Protein AF-A0A563EGR3-F1 (afdb_monomer)

Secondary structure (DSSP, 8-state):
-EEEE----SS-S--GGGTTSSHHHHHHHHHHHHHHHTT-SEEEE---TT-HHHHHHHHHTT-------------

Organism: NCBI:txid2591470

Radius of gyration: 13.6 Å; Cα contacts (8 Å, |Δi|>4): 45; chains: 1; bounding box: 42×23×33 Å

Sequence (75 aa):
MELTIRRATREDLVHRDHRDQGVGRQLVARAIEEAKARRAGIVRLTS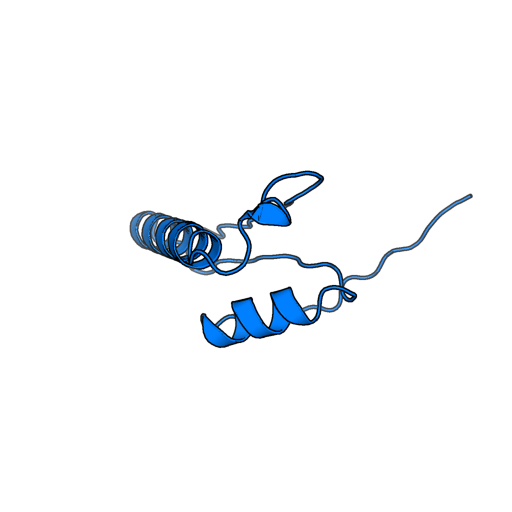HTSRENAHRFYERLGFTAEHIGMKLELA

pLDDT: mean 70.68, std 16.67, range [29.28, 88.12]

Mean predicted aligned error: 9.1 Å

Structure (mmCIF, N/CA/C/O backbone):
data_AF-A0A563EGR3-F1
#
_entry.id   AF-A0A563EGR3-F1
#
loop_
_atom_site.group_PDB
_atom_site.id
_atom_site.type_symbol
_atom_site.label_atom_id
_atom_site.label_alt_id
_atom_site.label_comp_id
_atom_site.label_asym_id
_atom_site.label_entity_id
_atom_site.label_seq_id
_atom_site.pdbx_PDB_ins_code
_atom_site.Cartn_x
_atom_site.Cartn_y
_atom_site.Cartn_z
_atom_site.occupancy
_atom_site.B_iso_or_equiv
_atom_site.auth_seq_id
_atom_site.auth_comp_id
_atom_site.auth_asym_id
_atom_site.auth_atom_id
_atom_site.pdbx_PDB_model_num
ATOM 1 N N . MET A 1 1 ? -1.925 -0.484 18.881 1.00 47.09 1 MET A N 1
ATOM 2 C CA . MET A 1 1 ? -1.404 -1.663 18.158 1.00 47.09 1 MET A CA 1
ATOM 3 C C . MET A 1 1 ? -1.293 -1.293 16.684 1.00 47.09 1 MET A C 1
ATOM 5 O O . MET A 1 1 ? -2.287 -0.856 16.116 1.00 47.09 1 MET A O 1
ATOM 9 N N . GLU A 1 2 ? -0.092 -1.346 16.107 1.00 43.31 2 GLU A N 1
ATOM 10 C CA . GLU A 1 2 ? 0.156 -1.065 14.684 1.00 43.31 2 GLU A CA 1
ATOM 11 C C . GLU A 1 2 ? 0.182 -2.398 13.930 1.00 43.31 2 GLU A C 1
ATOM 13 O O . GLU A 1 2 ? 0.894 -3.317 14.336 1.00 43.31 2 GLU A O 1
ATOM 18 N N . LEU A 1 3 ? -0.597 -2.517 12.853 1.00 48.16 3 LEU A N 1
ATOM 19 C CA . LEU A 1 3 ? -0.495 -3.649 11.937 1.00 48.16 3 LEU A CA 1
ATOM 20 C C . LEU A 1 3 ? 0.376 -3.213 10.762 1.00 48.16 3 LEU A C 1
ATOM 22 O O . LEU A 1 3 ? -0.071 -2.567 9.814 1.00 48.16 3 LEU A O 1
ATOM 26 N N . THR A 1 4 ? 1.665 -3.520 10.871 1.00 48.97 4 THR A N 1
ATOM 27 C CA . THR A 1 4 ? 2.630 -3.255 9.810 1.00 48.97 4 THR A CA 1
ATOM 28 C C . THR A 1 4 ? 2.664 -4.451 8.855 1.00 4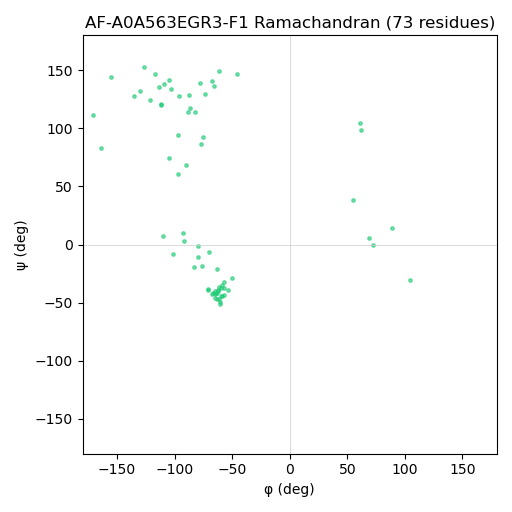8.97 4 THR A C 1
ATOM 30 O O . THR A 1 4 ? 3.128 -5.532 9.223 1.00 48.97 4 THR A O 1
ATOM 33 N N . ILE A 1 5 ? 2.241 -4.268 7.605 1.00 56.88 5 ILE A N 1
ATOM 34 C CA . ILE A 1 5 ? 2.475 -5.245 6.535 1.00 56.88 5 ILE A CA 1
ATOM 35 C C . ILE A 1 5 ? 3.940 -5.071 6.105 1.00 56.88 5 ILE A C 1
ATOM 37 O O . ILE A 1 5 ? 4.261 -4.247 5.253 1.00 56.88 5 ILE A O 1
ATOM 41 N N . ARG A 1 6 ? 4.866 -5.758 6.793 1.00 43.06 6 ARG A N 1
ATOM 42 C CA . ARG A 1 6 ? 6.309 -5.425 6.758 1.00 43.06 6 ARG A CA 1
ATOM 43 C C . ARG A 1 6 ? 7.067 -5.844 5.508 1.00 43.06 6 ARG A C 1
ATOM 45 O O . ARG A 1 6 ? 8.160 -5.327 5.296 1.00 43.06 6 ARG A O 1
ATOM 52 N N . ARG A 1 7 ? 6.565 -6.766 4.691 1.00 37.78 7 ARG A N 1
ATOM 53 C CA . ARG A 1 7 ? 7.307 -7.216 3.508 1.00 37.78 7 ARG A CA 1
ATOM 54 C C . ARG A 1 7 ? 6.439 -8.102 2.623 1.00 37.78 7 ARG A C 1
ATOM 56 O O . ARG A 1 7 ? 6.170 -9.237 2.983 1.00 37.78 7 ARG A O 1
ATOM 63 N N . ALA A 1 8 ? 6.082 -7.613 1.440 1.00 39.50 8 ALA A N 1
ATOM 64 C CA . ALA A 1 8 ? 5.809 -8.474 0.290 1.00 39.50 8 ALA A CA 1
ATOM 65 C C . ALA A 1 8 ? 7.137 -8.666 -0.462 1.00 39.50 8 ALA A C 1
ATOM 67 O O . ALA A 1 8 ? 7.381 -8.078 -1.519 1.00 39.50 8 ALA A O 1
ATOM 68 N N . THR A 1 9 ? 8.080 -9.384 0.153 1.00 29.28 9 THR A N 1
ATOM 69 C CA . THR A 1 9 ? 9.303 -9.797 -0.540 1.00 29.28 9 THR A CA 1
ATOM 70 C C . THR A 1 9 ? 9.002 -11.035 -1.350 1.00 29.28 9 THR A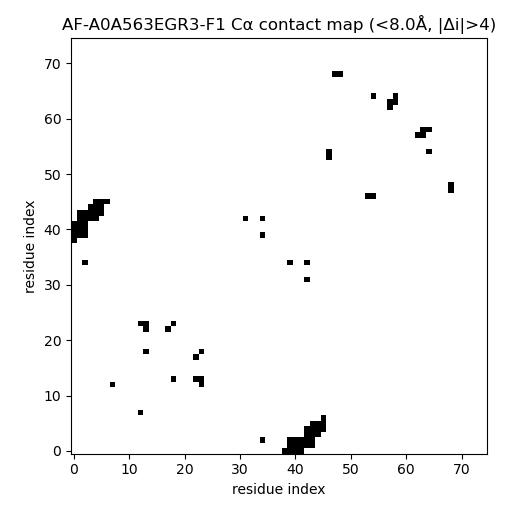 C 1
ATOM 72 O O . THR A 1 9 ? 8.800 -12.078 -0.754 1.00 29.28 9 THR A O 1
ATOM 75 N N . ARG A 1 10 ? 9.075 -10.877 -2.678 1.00 33.97 10 ARG A N 1
ATOM 76 C CA . ARG A 1 10 ? 9.151 -11.952 -3.677 1.00 33.97 10 ARG A CA 1
ATOM 77 C C . ARG A 1 10 ? 7.897 -12.848 -3.639 1.00 33.97 10 ARG A C 1
ATOM 79 O O . ARG A 1 10 ? 7.799 -13.722 -2.808 1.00 33.97 10 ARG A O 1
ATOM 86 N N . GLU A 1 11 ? 6.962 -12.574 -4.556 1.00 35.66 11 GLU A N 1
ATOM 87 C CA . GLU A 1 11 ? 5.780 -13.392 -4.939 1.00 35.66 11 GLU A CA 1
ATOM 88 C C . GLU A 1 11 ? 4.389 -12.954 -4.431 1.00 35.66 11 GLU A C 1
ATOM 90 O O . GLU A 1 11 ? 3.440 -13.037 -5.208 1.00 35.66 11 GLU A O 1
ATOM 95 N N . ASP A 1 12 ? 4.241 -12.311 -3.272 1.00 43.47 12 ASP A N 1
ATOM 96 C CA . ASP A 1 12 ? 2.890 -12.092 -2.713 1.00 43.47 12 ASP A CA 1
ATOM 97 C C . ASP A 1 12 ? 2.325 -10.673 -2.834 1.00 43.47 12 ASP A C 1
ATOM 99 O O . ASP A 1 12 ? 2.208 -9.935 -1.859 1.00 43.47 12 ASP A O 1
ATOM 103 N N . LEU A 1 13 ? 1.916 -10.307 -4.048 1.00 52.09 13 LEU A N 1
ATOM 104 C CA . LEU A 1 13 ? 0.752 -9.444 -4.300 1.00 52.09 13 LEU A CA 1
ATOM 105 C C . LEU A 1 13 ? 0.393 -9.598 -5.776 1.00 52.09 13 LEU A C 1
ATOM 107 O O . LEU A 1 13 ? 0.803 -8.799 -6.614 1.00 52.09 13 LEU A O 1
ATOM 111 N N . VAL A 1 14 ? -0.365 -10.663 -6.055 1.00 51.16 14 VAL A N 1
ATOM 112 C CA . VAL A 1 14 ? -0.939 -11.000 -7.362 1.00 51.16 14 VAL A CA 1
ATOM 113 C C . VAL A 1 14 ? 0.144 -11.233 -8.432 1.00 51.16 14 VAL A C 1
ATOM 115 O O . VAL A 1 14 ? 0.745 -10.294 -8.965 1.00 51.16 14 VAL A O 1
ATOM 118 N N . HIS A 1 15 ? 0.376 -12.507 -8.780 1.00 45.22 15 HIS A N 1
ATOM 119 C CA . HIS A 1 15 ? 1.188 -12.891 -9.944 1.00 45.22 15 HIS A CA 1
ATOM 120 C C . HIS A 1 15 ? 0.774 -12.049 -11.162 1.00 45.22 15 HIS A C 1
ATOM 122 O O . HIS A 1 15 ? -0.393 -11.674 -11.280 1.00 45.22 15 HIS A O 1
ATOM 128 N N . ARG A 1 16 ? 1.710 -11.711 -12.062 1.00 47.97 16 ARG A N 1
ATOM 129 C CA . ARG A 1 16 ? 1.450 -10.798 -13.198 1.00 47.97 16 ARG A CA 1
ATOM 130 C C . ARG A 1 16 ? 0.197 -11.201 -14.001 1.00 47.97 16 ARG A C 1
ATOM 132 O O . ARG A 1 16 ? -0.497 -10.312 -14.485 1.00 47.97 16 ARG A O 1
ATOM 139 N N . ASP A 1 17 ? -0.117 -12.493 -14.021 1.00 42.22 17 ASP A N 1
ATOM 140 C CA . ASP A 1 17 ? -1.244 -13.116 -14.729 1.00 42.22 17 ASP A CA 1
ATOM 141 C C . ASP A 1 17 ? -2.610 -12.987 -14.028 1.00 42.22 17 ASP A C 1
ATOM 143 O O . ASP A 1 17 ? -3.641 -13.267 -14.628 1.00 42.22 17 ASP A O 1
ATOM 147 N N . HIS A 1 18 ? -2.642 -12.536 -12.771 1.00 45.75 18 HIS A N 1
ATOM 148 C CA . HIS A 1 18 ? -3.871 -12.326 -11.993 1.00 45.75 18 HIS A CA 1
ATOM 149 C C . HIS A 1 18 ? -4.176 -10.842 -11.739 1.00 45.75 18 HIS A C 1
ATOM 151 O O . HIS A 1 18 ? -5.093 -10.503 -10.978 1.00 45.75 18 HIS A O 1
ATOM 157 N N . ARG A 1 19 ? -3.406 -9.929 -12.351 1.00 54.47 19 ARG A N 1
ATOM 158 C CA . ARG A 1 19 ? -3.729 -8.496 -12.332 1.00 54.47 19 ARG A CA 1
ATOM 159 C C . ARG A 1 19 ? -5.081 -8.278 -13.022 1.00 54.47 19 ARG A C 1
ATOM 161 O O . ARG A 1 19 ? -5.480 -9.055 -13.877 1.00 54.47 19 ARG A O 1
ATOM 168 N N . ASP A 1 20 ? -5.811 -7.260 -12.578 1.00 55.84 20 ASP A N 1
ATOM 169 C CA . ASP A 1 20 ? -7.139 -6.880 -13.092 1.00 55.84 20 ASP A CA 1
ATOM 170 C C . ASP A 1 20 ? -8.315 -7.840 -12.813 1.00 55.84 20 ASP A C 1
ATOM 172 O O . ASP A 1 20 ? -9.444 -7.546 -13.190 1.00 55.84 20 ASP A O 1
ATOM 1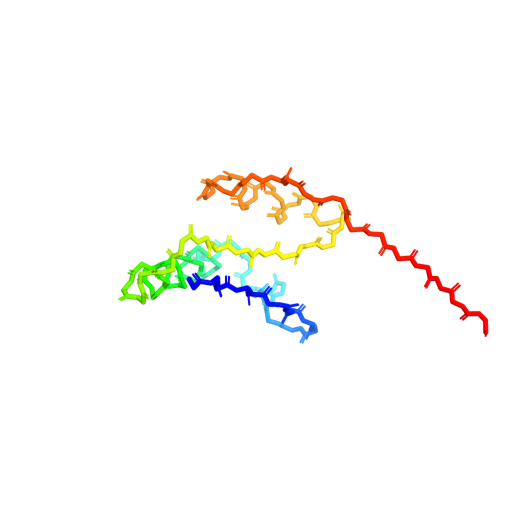76 N N . GLN A 1 21 ? -8.123 -8.907 -12.026 1.00 57.41 21 GLN A N 1
ATOM 177 C CA . GLN A 1 21 ? -9.221 -9.786 -11.570 1.00 57.41 21 GLN A CA 1
ATOM 178 C C . GLN A 1 21 ? -9.825 -9.383 -10.207 1.00 57.41 21 GLN A C 1
ATOM 180 O O . GLN A 1 21 ? -10.573 -10.134 -9.588 1.00 57.41 21 GLN A O 1
ATOM 185 N N . GLY A 1 22 ? -9.468 -8.210 -9.671 1.00 64.06 22 GLY A N 1
ATOM 186 C CA . GLY A 1 22 ? -9.980 -7.723 -8.379 1.00 64.06 22 GLY A CA 1
ATOM 187 C C . GLY A 1 22 ? -9.440 -8.450 -7.134 1.00 64.06 22 GLY A C 1
ATOM 188 O O . GLY A 1 22 ? -9.757 -8.048 -6.014 1.00 64.06 22 GLY A O 1
ATOM 189 N N . VAL A 1 23 ? -8.578 -9.458 -7.302 1.00 71.38 23 VAL A N 1
ATOM 190 C CA . VAL A 1 23 ? -7.976 -10.252 -6.212 1.00 71.38 23 VAL A CA 1
ATOM 191 C C . VAL A 1 23 ? -7.191 -9.371 -5.236 1.00 71.38 23 VAL A C 1
ATOM 193 O O . VAL A 1 23 ? -7.377 -9.462 -4.025 1.00 71.38 23 VAL A O 1
ATOM 196 N N . GLY A 1 24 ? -6.382 -8.440 -5.753 1.00 71.44 24 GLY A N 1
ATOM 197 C CA . GLY A 1 24 ? -5.622 -7.506 -4.915 1.00 71.44 24 GLY A CA 1
ATOM 198 C C . GLY A 1 24 ? -6.519 -6.639 -4.028 1.00 71.44 24 GLY A C 1
ATOM 199 O O . GLY A 1 24 ? -6.197 -6.398 -2.868 1.00 71.44 24 GLY A O 1
ATOM 200 N N . ARG A 1 25 ? -7.687 -6.215 -4.534 1.00 76.50 25 ARG A N 1
ATOM 201 C CA . ARG A 1 25 ? -8.648 -5.415 -3.761 1.00 76.50 25 ARG A CA 1
ATOM 202 C C . ARG A 1 25 ? -9.266 -6.228 -2.629 1.00 76.50 25 ARG A C 1
ATOM 204 O O . ARG A 1 25 ? -9.384 -5.710 -1.525 1.00 76.50 25 ARG A O 1
ATOM 211 N N . GLN A 1 26 ? -9.636 -7.481 -2.892 1.00 80.12 26 GLN A N 1
ATOM 212 C CA . GLN A 1 26 ? -10.215 -8.367 -1.878 1.00 80.12 26 GLN A CA 1
ATOM 213 C C . GLN A 1 26 ? -9.211 -8.689 -0.767 1.00 80.12 26 GLN A C 1
ATOM 215 O O . GLN A 1 26 ? -9.564 -8.611 0.408 1.00 80.12 26 GLN A O 1
ATOM 220 N N . LEU A 1 27 ? -7.953 -8.968 -1.124 1.00 79.31 27 LEU A N 1
ATOM 221 C CA . LEU A 1 27 ? -6.884 -9.220 -0.154 1.00 79.31 27 LEU A CA 1
ATOM 222 C C . LEU A 1 27 ? -6.654 -8.015 0.762 1.00 79.31 27 LEU A C 1
ATOM 224 O O . LEU A 1 27 ? -6.655 -8.154 1.985 1.00 79.31 27 LEU A O 1
ATOM 228 N N . VAL A 1 28 ? -6.515 -6.819 0.183 1.00 80.00 28 VAL A N 1
ATOM 229 C CA . VAL A 1 28 ? -6.294 -5.595 0.965 1.00 80.00 28 VAL A CA 1
ATOM 230 C C . VAL A 1 28 ? -7.518 -5.253 1.816 1.00 80.00 28 VAL A C 1
ATOM 232 O O . VAL A 1 28 ? -7.365 -4.927 2.991 1.00 80.00 28 VAL A O 1
ATOM 235 N N . ALA A 1 29 ? -8.732 -5.385 1.274 1.00 82.94 29 ALA A N 1
ATOM 236 C CA . ALA A 1 29 ? -9.960 -5.168 2.034 1.00 82.94 29 ALA A CA 1
ATOM 237 C C . ALA A 1 29 ? -10.058 -6.125 3.231 1.00 82.94 29 ALA A C 1
ATOM 239 O O . ALA A 1 29 ? -10.353 -5.691 4.343 1.00 82.94 29 ALA A O 1
ATOM 240 N N . ARG A 1 30 ? -9.741 -7.412 3.040 1.00 82.12 30 ARG A N 1
ATOM 241 C CA . ARG A 1 30 ? -9.751 -8.396 4.127 1.00 82.12 30 ARG A CA 1
ATOM 242 C C . ARG A 1 30 ? -8.727 -8.067 5.211 1.00 82.12 30 ARG A C 1
ATOM 244 O O . ARG A 1 30 ? -9.067 -8.152 6.389 1.00 82.12 30 ARG A O 1
ATOM 251 N N . ALA A 1 31 ? -7.522 -7.649 4.821 1.00 80.69 31 ALA A N 1
ATOM 252 C CA . ALA A 1 31 ? -6.478 -7.232 5.754 1.00 80.69 31 ALA A CA 1
ATOM 253 C C . ALA A 1 31 ? -6.894 -5.997 6.576 1.00 80.69 31 ALA A C 1
ATOM 255 O O . ALA A 1 31 ? -6.643 -5.945 7.780 1.00 80.69 31 ALA A O 1
ATOM 256 N N . ILE A 1 32 ? -7.577 -5.027 5.956 1.00 83.50 32 ILE A N 1
ATOM 257 C CA . ILE A 1 32 ? -8.134 -3.859 6.654 1.00 83.50 32 ILE A CA 1
ATOM 258 C C . ILE A 1 32 ? -9.200 -4.290 7.667 1.00 83.50 32 ILE A C 1
ATOM 260 O O . ILE A 1 32 ? -9.163 -3.847 8.813 1.00 83.50 32 ILE A O 1
ATOM 264 N N . GLU A 1 33 ? -10.132 -5.163 7.279 1.00 86.06 33 GLU A N 1
ATOM 265 C CA . GLU A 1 33 ? -11.178 -5.650 8.188 1.00 86.06 33 GLU A CA 1
ATOM 266 C C . GLU A 1 33 ? -10.598 -6.423 9.377 1.00 86.06 33 GLU A C 1
ATOM 268 O O . GLU A 1 33 ? -11.026 -6.238 10.515 1.00 86.06 33 GLU A O 1
ATOM 273 N N . GLU A 1 34 ? -9.569 -7.238 9.152 1.00 83.56 34 GLU A N 1
ATOM 274 C CA . GLU A 1 34 ? -8.856 -7.922 10.231 1.00 83.56 34 GLU A CA 1
ATOM 275 C C . GLU A 1 34 ? -8.136 -6.935 11.160 1.00 83.56 34 GLU A C 1
ATOM 277 O O . GLU A 1 34 ? -8.174 -7.084 12.383 1.00 83.56 34 GLU A O 1
ATOM 282 N N . ALA A 1 35 ? -7.533 -5.882 10.605 1.00 83.19 35 ALA A N 1
ATOM 283 C CA . ALA A 1 35 ? -6.911 -4.829 11.394 1.00 83.19 35 ALA A CA 1
ATOM 284 C C . ALA A 1 35 ? -7.928 -4.057 12.245 1.00 83.19 35 ALA A C 1
ATOM 286 O O . ALA A 1 35 ? -7.677 -3.826 13.430 1.00 83.19 35 ALA A O 1
ATOM 287 N N . LYS A 1 36 ? -9.105 -3.740 11.692 1.00 83.94 36 LYS A N 1
ATOM 288 C CA . LYS A 1 36 ? -10.219 -3.143 12.444 1.00 83.94 36 LYS A CA 1
ATOM 289 C C . LYS A 1 36 ? -10.710 -4.064 13.557 1.00 83.94 36 LYS A C 1
ATOM 291 O O . LYS A 1 36 ? -10.849 -3.612 14.691 1.00 83.94 36 LYS A O 1
ATOM 296 N N . ALA A 1 37 ? -10.912 -5.352 13.267 1.00 86.81 37 ALA A N 1
ATOM 297 C CA . ALA A 1 37 ? -11.332 -6.346 14.259 1.00 86.81 37 ALA A CA 1
ATOM 298 C C . ALA A 1 37 ? -10.334 -6.446 15.423 1.00 86.81 37 ALA A C 1
ATOM 300 O O . ALA A 1 37 ? -10.714 -6.595 16.583 1.00 86.81 37 ALA A O 1
ATOM 301 N N . ARG A 1 38 ? -9.046 -6.283 15.117 1.00 85.88 38 ARG A N 1
ATOM 302 C CA . ARG A 1 38 ? -7.957 -6.235 16.093 1.00 85.88 38 ARG A CA 1
ATOM 303 C C . ARG A 1 38 ? -7.811 -4.880 16.798 1.00 85.88 38 ARG A C 1
ATOM 305 O O . ARG A 1 38 ? -6.946 -4.753 17.654 1.00 85.88 38 ARG A O 1
ATOM 312 N N . ARG A 1 39 ? -8.631 -3.871 16.482 1.00 88.12 39 ARG A N 1
ATOM 313 C CA . ARG A 1 39 ? -8.503 -2.486 16.983 1.00 88.12 39 ARG A CA 1
ATOM 314 C C . ARG A 1 39 ? -7.118 -1.889 16.697 1.00 88.12 39 ARG A C 1
ATOM 316 O O . ARG A 1 39 ? -6.534 -1.191 17.528 1.00 88.12 39 ARG A O 1
ATOM 323 N N . ALA A 1 40 ? -6.563 -2.200 15.528 1.00 84.25 40 ALA A N 1
ATOM 324 C CA . ALA A 1 40 ? -5.346 -1.561 15.057 1.00 84.25 40 ALA A CA 1
ATOM 325 C C . ALA A 1 40 ? -5.613 -0.074 14.785 1.00 84.25 40 ALA A C 1
ATOM 327 O O . ALA A 1 40 ? -6.633 0.278 14.200 1.00 84.25 40 ALA A O 1
ATOM 328 N N . GLY A 1 41 ? -4.690 0.793 15.204 1.00 81.12 41 GLY A N 1
ATOM 329 C CA . GLY A 1 41 ? -4.815 2.241 14.992 1.00 81.12 41 GLY A CA 1
ATOM 330 C C . GLY A 1 41 ? -4.351 2.696 13.608 1.00 81.12 41 GLY A C 1
ATOM 331 O O . GLY A 1 41 ? -4.707 3.781 13.167 1.00 81.12 41 GLY A O 1
ATOM 332 N N . ILE A 1 42 ? -3.552 1.873 12.926 1.00 81.50 42 ILE A N 1
ATOM 333 C CA . ILE A 1 42 ? -2.991 2.174 11.610 1.00 81.50 42 ILE A CA 1
ATOM 334 C C . ILE A 1 42 ? -2.666 0.872 10.867 1.00 81.50 42 ILE A C 1
ATOM 336 O O . ILE A 1 42 ? -2.236 -0.115 11.480 1.00 81.50 42 ILE A O 1
ATOM 340 N N . VAL A 1 43 ? -2.863 0.887 9.547 1.00 82.06 43 VAL A N 1
ATOM 341 C CA . VAL A 1 43 ? -2.396 -0.145 8.614 1.00 82.06 43 VAL A CA 1
ATOM 342 C C . VAL A 1 43 ? -1.309 0.477 7.753 1.00 82.06 43 VAL A C 1
ATOM 344 O O . VAL A 1 43 ? -1.557 1.454 7.050 1.00 82.06 43 VAL A O 1
ATOM 347 N N . ARG A 1 44 ? -0.101 -0.085 7.804 1.00 80.25 44 ARG A N 1
ATOM 348 C CA . ARG A 1 44 ? 1.050 0.418 7.045 1.00 80.25 44 ARG A CA 1
ATOM 349 C C . ARG A 1 44 ? 1.477 -0.596 5.995 1.00 80.25 44 ARG A C 1
ATOM 351 O O . ARG A 1 44 ? 1.619 -1.776 6.311 1.00 80.25 44 ARG A O 1
ATOM 358 N N . LEU A 1 45 ? 1.742 -0.116 4.782 1.00 78.56 45 LEU A N 1
ATOM 359 C CA . LEU A 1 45 ? 2.352 -0.887 3.701 1.00 78.56 45 LEU A CA 1
ATOM 360 C C . LEU A 1 45 ? 3.578 -0.160 3.155 1.00 78.56 45 LEU A C 1
ATOM 362 O O . LEU A 1 45 ? 3.665 1.065 3.205 1.00 78.56 45 LEU A O 1
ATOM 366 N N . THR A 1 46 ? 4.517 -0.924 2.614 1.00 74.25 46 THR A N 1
ATOM 367 C CA . THR A 1 46 ? 5.680 -0.406 1.892 1.00 74.25 46 THR A CA 1
ATOM 368 C C . THR A 1 46 ? 5.678 -0.968 0.478 1.00 74.25 46 THR A C 1
ATOM 370 O O . THR A 1 46 ? 5.650 -2.179 0.264 1.00 74.25 46 THR A O 1
ATOM 373 N N . SER A 1 47 ? 5.705 -0.072 -0.505 1.00 75.75 47 SER A N 1
ATOM 374 C CA . SER A 1 47 ? 5.859 -0.401 -1.920 1.00 75.75 47 SER A CA 1
ATOM 375 C C . SER A 1 47 ? 7.150 0.221 -2.438 1.00 75.75 47 SER A C 1
ATOM 377 O O . SER A 1 47 ? 7.573 1.277 -1.973 1.00 75.75 47 SER A O 1
ATOM 379 N N . HIS A 1 48 ? 7.798 -0.451 -3.387 1.00 78.94 48 HIS A N 1
ATOM 380 C CA . HIS A 1 48 ? 8.972 0.103 -4.049 1.00 78.94 48 HIS A CA 1
ATOM 381 C C . HIS A 1 48 ? 8.565 1.301 -4.911 1.00 78.94 48 HIS A C 1
ATOM 383 O O . HIS A 1 48 ? 7.543 1.238 -5.597 1.00 78.94 48 HIS A O 1
ATOM 389 N N . THR A 1 49 ? 9.391 2.347 -4.933 1.00 76.56 49 THR A N 1
ATOM 390 C CA . THR A 1 49 ? 9.085 3.623 -5.601 1.00 76.56 49 THR A CA 1
ATOM 391 C C . THR A 1 49 ? 8.776 3.468 -7.093 1.00 76.56 49 THR A C 1
ATOM 393 O O . THR A 1 49 ? 7.919 4.163 -7.625 1.00 76.56 49 THR A O 1
ATOM 396 N N . SER A 1 50 ? 9.400 2.492 -7.756 1.00 78.88 50 SER A N 1
ATOM 397 C CA . SER A 1 50 ? 9.187 2.183 -9.178 1.00 78.88 50 SER A CA 1
ATOM 398 C C . SER A 1 50 ? 7.823 1.562 -9.518 1.00 78.88 50 SER A C 1
ATOM 400 O O . SER A 1 50 ? 7.519 1.356 -10.692 1.00 78.88 50 SER A O 1
ATOM 402 N N . ARG A 1 51 ? 6.985 1.219 -8.529 1.00 78.75 51 ARG A N 1
ATOM 403 C CA . ARG A 1 51 ? 5.682 0.566 -8.744 1.00 78.75 51 ARG A CA 1
ATOM 404 C C . ARG A 1 51 ? 4.529 1.568 -8.745 1.00 78.75 51 ARG A C 1
ATOM 406 O O . ARG A 1 51 ? 3.584 1.430 -7.972 1.00 78.75 51 ARG A O 1
ATOM 413 N N . GLU A 1 52 ? 4.551 2.523 -9.667 1.00 81.12 52 GLU A N 1
ATOM 414 C CA . GLU A 1 52 ? 3.522 3.573 -9.768 1.00 81.12 52 GLU A CA 1
ATOM 415 C C . GLU A 1 52 ? 2.084 3.035 -9.846 1.00 81.12 52 GLU A C 1
ATOM 417 O O . GLU A 1 52 ? 1.177 3.571 -9.212 1.00 81.12 52 GLU A O 1
ATOM 422 N N . ASN A 1 53 ? 1.863 1.938 -10.57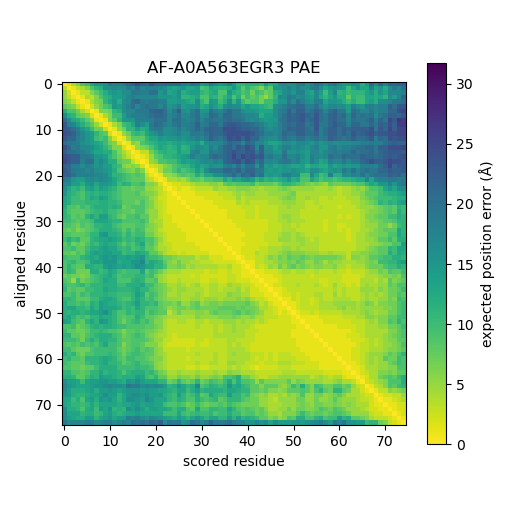9 1.00 78.44 53 ASN A N 1
ATOM 423 C CA . ASN A 1 53 ? 0.546 1.295 -10.659 1.00 78.44 53 ASN A CA 1
ATOM 424 C C .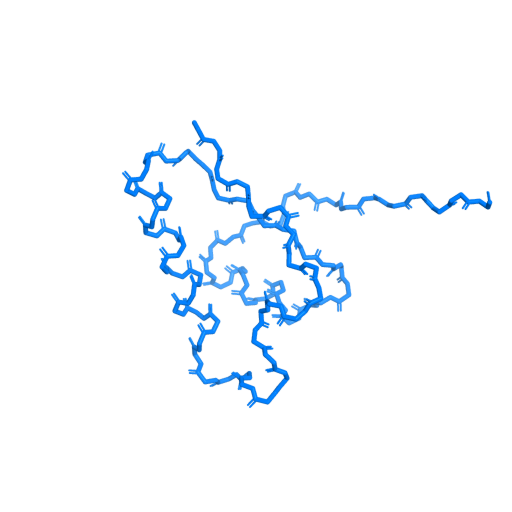 ASN A 1 53 ? 0.058 0.788 -9.294 1.00 78.44 53 ASN A C 1
ATOM 426 O O . ASN A 1 53 ? -1.134 0.866 -9.005 1.00 78.44 53 ASN A O 1
ATOM 430 N N . ALA A 1 54 ? 0.966 0.286 -8.453 1.00 78.38 54 ALA A N 1
ATOM 431 C CA . ALA A 1 54 ? 0.624 -0.146 -7.104 1.00 78.38 54 ALA A CA 1
ATOM 432 C C . ALA A 1 54 ? 0.304 1.060 -6.212 1.00 78.38 54 ALA A C 1
ATOM 434 O O . ALA A 1 54 ? -0.651 0.997 -5.447 1.00 78.38 54 ALA A O 1
ATOM 435 N N . HIS A 1 55 ? 1.037 2.170 -6.349 1.00 82.06 55 HIS A N 1
ATOM 436 C CA . HIS A 1 55 ? 0.739 3.400 -5.607 1.00 82.06 55 HIS A CA 1
ATOM 437 C C . HIS A 1 55 ? -0.658 3.919 -5.940 1.00 82.06 55 HIS A C 1
ATOM 439 O O . HIS A 1 55 ? -1.474 4.041 -5.034 1.00 82.06 55 HIS A O 1
ATOM 445 N N . ARG A 1 56 ? -0.988 4.066 -7.232 1.00 84.12 56 ARG A N 1
ATOM 446 C CA . ARG A 1 56 ? -2.339 4.462 -7.670 1.00 84.12 56 ARG A CA 1
ATOM 447 C C . ARG A 1 56 ? -3.424 3.514 -7.159 1.00 84.12 56 ARG A C 1
ATOM 449 O O . ARG A 1 56 ? -4.529 3.942 -6.836 1.00 84.12 56 ARG A O 1
ATOM 456 N N . PHE A 1 57 ? -3.137 2.214 -7.108 1.00 83.38 57 PHE A N 1
ATOM 457 C CA . PHE A 1 57 ? -4.058 1.223 -6.555 1.00 83.38 57 PHE A CA 1
ATOM 458 C C . PHE A 1 57 ? -4.298 1.433 -5.052 1.00 83.38 57 PHE A C 1
ATOM 460 O O . PHE A 1 57 ? -5.452 1.431 -4.629 1.00 83.38 57 PHE A O 1
ATOM 467 N N . TYR A 1 58 ? -3.249 1.656 -4.258 1.00 84.25 58 TYR A N 1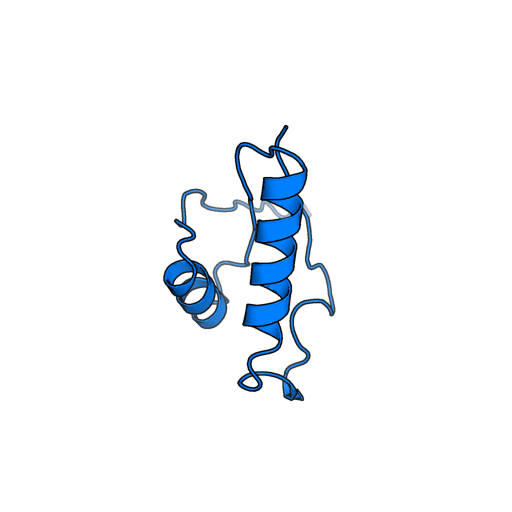
ATOM 468 C CA . TYR A 1 58 ? -3.381 1.897 -2.819 1.00 84.25 58 TYR A CA 1
ATOM 469 C C . TYR A 1 58 ? -3.997 3.264 -2.499 1.00 84.25 58 TYR A C 1
ATOM 471 O O . TYR A 1 58 ? -4.851 3.343 -1.619 1.00 84.25 58 TYR A O 1
ATOM 479 N N . GLU A 1 59 ? -3.663 4.313 -3.249 1.00 85.25 59 GLU A N 1
ATOM 480 C CA . GLU A 1 59 ? -4.296 5.635 -3.132 1.00 85.25 59 GLU A CA 1
ATOM 481 C C . GLU A 1 59 ? -5.814 5.546 -3.341 1.00 85.25 59 GLU A C 1
ATOM 483 O O . GLU A 1 59 ? -6.589 6.077 -2.549 1.00 85.25 59 GLU A O 1
ATOM 488 N N . ARG A 1 60 ? -6.271 4.775 -4.341 1.00 86.56 60 ARG A N 1
ATOM 489 C CA . ARG A 1 60 ? -7.707 4.510 -4.568 1.00 86.56 60 ARG A CA 1
ATOM 490 C C . ARG A 1 60 ? -8.386 3.753 -3.424 1.00 86.56 60 ARG A C 1
ATOM 492 O O . ARG A 1 60 ? -9.609 3.785 -3.325 1.00 86.56 60 ARG A O 1
ATOM 499 N N . LEU A 1 61 ? -7.621 3.049 -2.593 1.00 83.12 61 LEU A N 1
ATOM 500 C CA . LEU A 1 61 ? -8.113 2.363 -1.396 1.00 83.12 61 LEU A CA 1
ATOM 501 C C . LEU A 1 61 ? -8.023 3.236 -0.133 1.00 83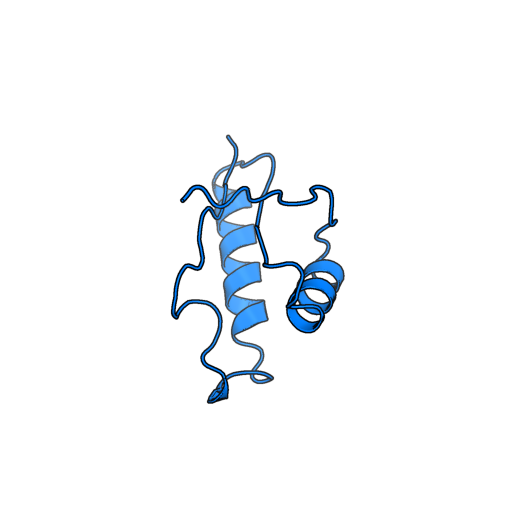.12 61 LEU A C 1
ATOM 503 O O . LEU A 1 61 ? -8.375 2.761 0.944 1.00 83.12 61 LEU A O 1
ATOM 507 N N . GLY A 1 62 ? -7.593 4.496 -0.261 1.00 85.88 62 GLY A N 1
ATOM 508 C CA . GLY A 1 62 ? -7.512 5.459 0.837 1.00 85.88 62 GLY A CA 1
ATOM 509 C C . GLY A 1 62 ? -6.191 5.436 1.606 1.00 85.88 62 GLY A C 1
ATOM 510 O O . GLY A 1 62 ? -6.123 5.997 2.695 1.00 85.88 62 GLY A O 1
ATOM 511 N N . PHE A 1 63 ? -5.148 4.790 1.076 1.00 86.06 63 PHE A N 1
ATOM 512 C CA . PHE A 1 63 ? -3.805 4.911 1.642 1.00 86.06 63 PHE A CA 1
ATOM 513 C C . PHE A 1 63 ? -3.164 6.231 1.214 1.00 86.06 63 PHE A C 1
ATOM 515 O O . PHE A 1 63 ? -3.229 6.605 0.045 1.00 86.06 63 PHE A O 1
ATOM 522 N N . THR A 1 64 ? -2.466 6.879 2.143 1.00 85.19 64 THR A N 1
ATOM 523 C CA . THR A 1 64 ? -1.656 8.070 1.868 1.00 85.19 64 THR A CA 1
ATOM 524 C C . THR A 1 64 ? -0.180 7.688 1.819 1.00 85.19 64 THR A C 1
ATOM 526 O O . THR A 1 64 ? 0.320 6.971 2.690 1.00 85.19 64 THR A O 1
ATOM 529 N N . ALA A 1 65 ? 0.538 8.162 0.802 1.00 80.31 65 ALA A N 1
ATOM 530 C CA . ALA A 1 65 ? 1.985 8.004 0.721 1.00 80.31 65 ALA A CA 1
ATOM 531 C C . ALA A 1 65 ? 2.677 8.982 1.689 1.00 80.31 65 ALA A C 1
ATOM 533 O O . ALA A 1 65 ? 2.937 10.127 1.340 1.00 80.31 65 ALA A O 1
ATOM 534 N N . GLU A 1 66 ? 2.965 8.536 2.915 1.00 73.69 66 GLU A N 1
ATOM 535 C CA . GLU A 1 66 ? 3.563 9.393 3.959 1.00 73.69 66 GLU A CA 1
ATOM 536 C C . GLU A 1 66 ? 5.074 9.190 4.170 1.00 73.69 66 GLU A C 1
ATOM 538 O O . GLU A 1 66 ? 5.712 9.957 4.892 1.00 73.69 66 GLU A O 1
ATOM 543 N N . HIS A 1 67 ? 5.690 8.175 3.553 1.00 71.00 67 HIS A N 1
ATOM 544 C CA . HIS A 1 67 ? 7.096 7.843 3.804 1.00 71.00 67 HIS A CA 1
ATOM 545 C C . HIS A 1 67 ? 7.884 7.562 2.523 1.00 71.00 67 HIS A C 1
ATOM 547 O O . HIS A 1 67 ? 7.520 6.690 1.733 1.00 71.00 67 HIS A O 1
ATOM 553 N N . ILE A 1 68 ? 9.020 8.250 2.370 1.00 70.19 68 ILE A N 1
ATOM 554 C CA . ILE A 1 68 ? 10.028 7.953 1.348 1.00 70.19 68 ILE A CA 1
ATOM 555 C C . ILE A 1 68 ? 10.981 6.899 1.919 1.00 70.19 68 ILE A C 1
ATOM 557 O O . ILE A 1 68 ? 11.657 7.129 2.920 1.00 70.19 68 ILE A O 1
ATOM 561 N N . GLY A 1 69 ? 11.022 5.722 1.292 1.00 73.81 69 GLY A N 1
ATOM 562 C CA . GLY A 1 69 ? 11.986 4.682 1.643 1.00 73.81 69 GLY A CA 1
ATOM 563 C C . GLY A 1 69 ? 13.389 5.049 1.159 1.00 73.81 69 GLY A C 1
ATOM 564 O O . GLY A 1 69 ? 13.570 5.359 -0.015 1.00 73.81 69 GLY A O 1
ATOM 565 N N . MET A 1 70 ? 14.378 4.970 2.047 1.00 70.88 70 MET A N 1
ATOM 566 C CA . MET A 1 70 ? 15.792 5.202 1.734 1.00 70.88 70 MET A CA 1
ATOM 567 C C . MET A 1 70 ? 16.548 3.870 1.787 1.00 70.88 70 MET A C 1
ATOM 569 O O . MET A 1 70 ? 16.321 3.066 2.693 1.00 70.88 70 MET A O 1
ATOM 573 N N . LYS A 1 71 ? 17.451 3.630 0.833 1.00 77.81 71 LYS A N 1
ATOM 574 C CA . LYS A 1 71 ? 18.341 2.460 0.821 1.00 77.81 71 LYS A CA 1
ATOM 575 C C . LYS A 1 71 ? 19.776 2.930 0.599 1.00 77.81 71 LYS A C 1
ATOM 577 O O . LYS A 1 71 ? 20.020 3.700 -0.323 1.00 77.81 71 LYS A O 1
ATOM 582 N N . LEU A 1 72 ? 20.702 2.439 1.417 1.00 86.69 72 LEU A N 1
ATOM 583 C CA . LEU A 1 72 ? 22.141 2.559 1.199 1.00 86.69 72 LEU A CA 1
ATOM 584 C C . LEU A 1 72 ? 22.681 1.159 0.903 1.00 86.69 72 LEU A C 1
ATOM 586 O O . LEU A 1 72 ? 22.495 0.247 1.708 1.00 86.69 72 LEU A O 1
ATOM 590 N N . GLU A 1 73 ? 23.289 0.976 -0.266 1.00 85.19 73 GLU A N 1
ATOM 591 C CA . GLU A 1 73 ? 24.040 -0.240 -0.577 1.00 85.19 73 GLU A CA 1
ATOM 592 C C . GLU A 1 73 ? 25.477 -0.048 -0.100 1.00 85.19 73 GLU A C 1
ATOM 594 O O . GLU A 1 73 ? 26.094 0.979 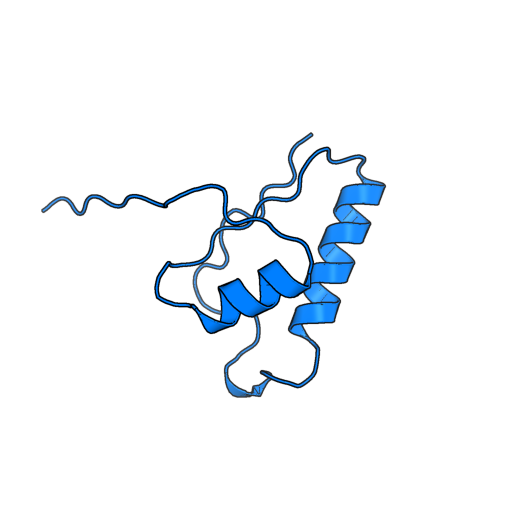-0.375 1.00 85.19 73 GLU A O 1
ATOM 599 N N . LEU A 1 74 ? 25.973 -1.015 0.665 1.00 85.56 74 LEU A N 1
ATOM 600 C CA . LEU A 1 74 ? 27.355 -1.051 1.125 1.00 85.56 74 LEU A CA 1
ATOM 601 C C . LEU A 1 74 ? 28.101 -2.104 0.302 1.00 85.56 74 LEU A C 1
ATOM 603 O O . LEU A 1 74 ? 27.507 -3.130 -0.043 1.00 85.56 74 LEU A O 1
ATOM 607 N N . ALA A 1 75 ? 29.357 -1.800 -0.030 1.00 81.94 75 ALA A N 1
ATOM 608 C CA . ALA A 1 75 ? 30.264 -2.691 -0.750 1.00 81.94 75 ALA A CA 1
ATOM 609 C C . ALA A 1 75 ? 30.747 -3.851 0.130 1.00 81.94 75 ALA A C 1
ATOM 611 O O . ALA A 1 75 ? 30.882 -3.639 1.359 1.00 81.94 75 ALA A O 1
#

InterPro domains:
  IPR000182 GNAT domain [PF13508] (14-64)
  IPR000182 GNAT domain [PS51186] (1-75)
  IPR016181 Acyl-CoA N-acyltransferase [SSF55729] (14-73)
  IPR050832 Bacterial Acetyltransferase [PTHR43877] (14-67)

Solvent-accessible surface area (backbone atoms only — not comparable to full-atom values): 5068 Å² total; per-residue (Å²): 97,75,48,66,56,84,69,71,72,82,77,71,77,61,54,86,90,48,61,93,69,56,53,67,58,53,54,53,52,52,53,50,52,52,35,54,76,68,59,36,80,45,81,46,79,78,77,66,87,88,44,57,71,57,51,58,52,41,43,76,72,71,52,76,93,85,76,85,88,83,84,84,88,81,134

Nearest PDB structures (foldseek):
  8a9o-assembly1_A  TM=8.524E-01  e=4.811E-03  Acinetobacter baumannii
  2q4v-assembly1_A  TM=8.219E-01  e=3.368E-02  Homo sapiens
  7zkt-assembly4_H  TM=8.325E-01  e=5.478E-02  Physcomitrium patens
  1qsm-assembly1_D  TM=8.263E-01  e=8.911E-02  Saccharomyces cerevisiae
  8xjf-assembly1_A-2  TM=8.466E-01  e=2.527E-01  Arabidopsis thaliana

Foldseek 3Di:
DAAEPPDPPDDPQDDPVRPPVCPNVVVVVVVVVVCVVVVHPYYHDDDDPVPVVVVVVVVVVVDDPPDDDDDDDDD